Protein AF-A0A817RVZ1-F1 (afdb_monomer_lite)

Secondary structure (DSSP, 8-state):
---S--SHHHHHHHHHHHHHHHHSS-TT---S---TT---S--------GGGS----HHHHHHHHHHHHHHHHHHHHHTT------TTS-HHHHHHHHHHT-SSGGGSTTSSTTTTHHHHTSTTSTT--HHHHHTT-SPPS------SS-------PPP----SS-S-TTTTTT-

Structure (mmCIF, N/CA/C/O backbone):
data_AF-A0A817RVZ1-F1
#
_entry.id   AF-A0A817RVZ1-F1
#
loop_
_atom_site.group_PDB
_atom_site.id
_atom_site.type_symbol
_atom_site.label_atom_id
_atom_site.label_alt_id
_atom_site.label_comp_id
_atom_site.label_asym_id
_atom_site.label_entity_id
_atom_site.label_seq_id
_atom_site.pdbx_PDB_ins_code
_atom_site.Cartn_x
_atom_site.Cartn_y
_atom_site.Cartn_z
_atom_site.occupancy
_atom_site.B_iso_or_equiv
_atom_site.auth_seq_id
_atom_site.auth_comp_id
_atom_site.auth_asym_id
_atom_site.auth_atom_id
_atom_site.pdbx_PDB_model_num
ATOM 1 N N . MET A 1 1 ? 17.101 19.620 8.545 1.00 34.75 1 MET A N 1
ATOM 2 C CA . MET A 1 1 ? 15.849 19.258 9.242 1.00 34.75 1 MET A CA 1
ATOM 3 C C . MET A 1 1 ? 15.532 17.811 8.897 1.00 34.75 1 MET A C 1
ATOM 5 O O . MET A 1 1 ? 15.170 17.547 7.761 1.00 34.75 1 MET A O 1
ATOM 9 N N . HIS A 1 2 ? 15.752 16.872 9.819 1.00 40.59 2 HIS A N 1
ATOM 10 C CA . HIS A 1 2 ? 15.277 15.496 9.664 1.00 40.59 2 HIS A CA 1
ATOM 11 C C . HIS A 1 2 ? 13.806 15.470 10.078 1.00 40.59 2 HIS A C 1
ATOM 13 O O . HIS A 1 2 ? 13.508 15.606 11.262 1.00 40.59 2 HIS A O 1
ATOM 19 N N . HIS A 1 3 ? 12.890 15.340 9.121 1.00 46.84 3 HIS A N 1
ATOM 20 C CA . HIS A 1 3 ? 11.532 14.924 9.452 1.00 46.84 3 HIS A CA 1
ATOM 21 C C . HIS A 1 3 ? 11.582 13.431 9.805 1.00 46.84 3 HIS A C 1
ATOM 23 O O . HIS A 1 3 ? 12.034 12.647 8.970 1.00 46.84 3 HIS A O 1
ATOM 29 N N . PRO A 1 4 ? 11.174 13.026 11.021 1.00 55.75 4 PRO A N 1
ATOM 30 C CA . PRO A 1 4 ? 11.269 11.632 11.453 1.00 55.75 4 PRO A CA 1
ATOM 31 C C . PRO A 1 4 ? 10.361 10.697 10.639 1.00 55.75 4 PRO A C 1
ATOM 33 O O . PRO A 1 4 ? 10.635 9.504 10.578 1.00 55.75 4 PRO A O 1
ATOM 36 N N . TYR A 1 5 ? 9.343 11.241 9.957 1.00 57.38 5 TYR A N 1
ATOM 37 C CA . TYR A 1 5 ? 8.471 10.515 9.036 1.00 57.38 5 TYR A CA 1
ATOM 38 C C . TYR A 1 5 ? 8.153 11.377 7.809 1.00 57.38 5 TYR A C 1
ATOM 40 O O . TYR A 1 5 ? 7.847 12.563 7.931 1.00 57.38 5 TYR A O 1
ATOM 48 N N . THR A 1 6 ? 8.269 10.781 6.624 1.00 83.12 6 THR A N 1
ATOM 49 C CA . THR A 1 6 ? 7.911 11.374 5.324 1.00 83.12 6 THR A CA 1
ATOM 50 C C . THR A 1 6 ? 6.723 10.609 4.731 1.00 83.12 6 THR A C 1
ATOM 52 O O . THR A 1 6 ? 6.185 9.727 5.385 1.00 83.12 6 THR A O 1
ATOM 55 N N . VAL A 1 7 ? 6.337 10.879 3.482 1.00 86.56 7 VAL A N 1
ATOM 56 C CA . VAL A 1 7 ? 5.306 10.117 2.737 1.00 86.56 7 VAL A CA 1
ATOM 57 C C . VAL A 1 7 ? 5.711 8.668 2.397 1.00 86.56 7 VAL A C 1
ATOM 59 O O . VAL A 1 7 ? 4.919 7.883 1.886 1.00 86.56 7 VAL A O 1
ATOM 62 N N . SER A 1 8 ? 6.964 8.288 2.661 1.00 92.25 8 SER A N 1
ATOM 63 C CA . SER A 1 8 ? 7.534 6.983 2.300 1.00 92.25 8 SER A CA 1
ATOM 64 C C . SER A 1 8 ? 6.821 5.753 2.898 1.00 92.25 8 SER A C 1
ATOM 66 O O . SER A 1 8 ? 6.692 4.748 2.187 1.00 92.25 8 SER A O 1
ATOM 68 N N . PRO A 1 9 ? 6.355 5.765 4.166 1.00 93.00 9 PRO A N 1
ATOM 69 C CA . PRO A 1 9 ? 5.585 4.657 4.734 1.00 93.00 9 PRO A CA 1
ATOM 70 C C . PRO A 1 9 ? 4.238 4.433 4.032 1.00 93.00 9 PRO A C 1
ATOM 72 O O . PRO A 1 9 ? 3.809 3.285 3.915 1.00 93.00 9 PRO A O 1
ATOM 75 N N . ASP A 1 10 ? 3.605 5.484 3.501 1.00 94.12 10 ASP A N 1
ATOM 76 C CA . ASP A 1 10 ? 2.326 5.364 2.788 1.00 94.12 10 ASP A CA 1
ATOM 77 C C . ASP A 1 10 ? 2.509 4.618 1.462 1.00 94.12 10 ASP A C 1
ATOM 79 O O . ASP A 1 10 ? 1.748 3.704 1.143 1.00 94.12 10 ASP A O 1
ATOM 83 N N . TYR A 1 11 ? 3.579 4.922 0.719 1.00 95.62 11 TYR A N 1
ATOM 84 C CA . TYR A 1 11 ? 3.907 4.199 -0.514 1.00 95.62 11 TYR A CA 1
ATOM 85 C C . TYR A 1 11 ? 4.314 2.746 -0.264 1.00 95.62 11 TYR A C 1
ATOM 87 O O . TYR A 1 11 ? 3.954 1.863 -1.042 1.00 95.62 11 TYR A O 1
ATOM 95 N N . TRP A 1 12 ? 5.009 2.467 0.841 1.00 94.25 12 TRP A N 1
ATOM 96 C CA . TRP A 1 12 ? 5.260 1.084 1.248 1.00 94.25 12 TRP A CA 1
ATOM 97 C C . TRP A 1 12 ? 3.950 0.349 1.526 1.00 94.25 12 TRP A C 1
ATOM 99 O O . TRP A 1 12 ? 3.742 -0.751 1.019 1.00 94.25 12 TRP A O 1
ATOM 109 N N . THR A 1 13 ? 3.040 0.980 2.270 1.00 95.06 13 THR A N 1
ATOM 110 C CA . THR A 1 13 ? 1.722 0.421 2.595 1.00 95.06 13 THR A CA 1
ATOM 111 C C . THR A 1 13 ? 0.897 0.163 1.335 1.00 95.06 13 THR A C 1
ATOM 113 O O . THR A 1 13 ? 0.280 -0.893 1.217 1.00 95.06 13 THR A O 1
ATOM 116 N N . LEU A 1 14 ? 0.959 1.048 0.336 1.00 96.69 14 LEU A N 1
ATOM 117 C CA . LEU A 1 14 ? 0.361 0.805 -0.978 1.00 96.69 14 LEU A CA 1
ATOM 118 C C . LEU A 1 14 ? 0.909 -0.477 -1.627 1.00 96.69 14 LEU A C 1
ATOM 120 O O . LEU A 1 14 ? 0.139 -1.264 -2.174 1.00 96.69 14 LEU A O 1
ATOM 124 N N . GLY A 1 15 ? 2.219 -0.721 -1.533 1.00 95.31 15 GLY A N 1
ATOM 125 C CA . GLY A 1 15 ? 2.842 -1.959 -2.006 1.00 95.31 15 GLY A CA 1
ATOM 126 C C . GLY A 1 15 ? 2.326 -3.209 -1.285 1.00 95.31 15 GLY A C 1
ATOM 127 O O . GLY A 1 15 ? 2.081 -4.224 -1.937 1.00 95.31 15 GLY A O 1
ATOM 128 N N . ILE A 1 16 ? 2.110 -3.125 0.035 1.00 94.31 16 ILE A N 1
ATOM 129 C CA . ILE A 1 16 ? 1.514 -4.206 0.839 1.00 94.31 16 ILE A CA 1
ATOM 130 C C . ILE A 1 16 ? 0.103 -4.518 0.346 1.00 94.31 16 ILE A C 1
ATOM 132 O O . ILE A 1 16 ? -0.195 -5.673 0.056 1.00 94.31 16 ILE A O 1
ATOM 136 N N . ILE A 1 17 ? -0.734 -3.488 0.204 1.00 95.56 17 ILE A N 1
ATOM 137 C CA . ILE A 1 17 ? -2.138 -3.636 -0.193 1.00 95.56 17 ILE A CA 1
ATOM 138 C C . ILE A 1 17 ? -2.235 -4.188 -1.616 1.00 95.56 17 ILE A C 1
ATOM 140 O O . ILE A 1 17 ? -3.010 -5.104 -1.866 1.00 95.56 17 ILE A O 1
ATOM 144 N N . ILE A 1 18 ? -1.433 -3.676 -2.559 1.00 95.31 18 ILE A N 1
ATOM 145 C CA . ILE A 1 18 ? -1.413 -4.206 -3.929 1.00 95.31 18 ILE A CA 1
ATOM 146 C C . ILE A 1 18 ? -1.007 -5.677 -3.922 1.00 95.31 18 ILE A C 1
ATOM 148 O O . ILE A 1 18 ? -1.681 -6.468 -4.573 1.00 95.31 18 ILE A O 1
ATOM 152 N N . HIS A 1 19 ? 0.049 -6.048 -3.189 1.00 93.06 19 HIS A N 1
ATOM 153 C CA . HIS A 1 19 ? 0.459 -7.445 -3.059 1.00 93.06 19 HIS A CA 1
ATOM 154 C C . HIS A 1 19 ? -0.687 -8.310 -2.529 1.00 93.06 19 HIS A C 1
ATOM 156 O O . HIS A 1 19 ? -1.073 -9.271 -3.184 1.00 93.06 19 HIS A O 1
ATOM 162 N N . GLU A 1 20 ? -1.259 -7.944 -1.386 1.00 92.81 20 GLU A N 1
ATOM 163 C CA . GLU A 1 20 ? -2.339 -8.692 -0.744 1.00 92.81 20 GLU A CA 1
ATOM 164 C C . GLU A 1 20 ? -3.569 -8.833 -1.647 1.00 92.81 20 GLU A C 1
ATOM 166 O O . GLU A 1 20 ? -4.113 -9.923 -1.777 1.00 92.81 20 GLU A O 1
ATOM 171 N N . MET A 1 21 ? -3.972 -7.778 -2.360 1.00 93.44 21 MET A N 1
ATOM 172 C CA . MET A 1 21 ? -5.105 -7.849 -3.288 1.00 93.44 21 MET A CA 1
ATOM 173 C C . MET A 1 21 ? -4.868 -8.806 -4.464 1.00 93.44 21 MET A C 1
ATOM 175 O O . MET A 1 21 ? -5.831 -9.379 -4.973 1.00 93.44 21 MET A O 1
ATOM 179 N N . VAL A 1 22 ? -3.621 -8.965 -4.930 1.00 92.25 22 VAL A N 1
ATOM 180 C CA . VAL A 1 22 ? -3.314 -9.817 -6.096 1.00 92.25 22 VAL A CA 1
ATOM 181 C C . VAL A 1 22 ? -2.920 -11.245 -5.727 1.00 92.25 22 VAL A C 1
ATOM 183 O O . VAL A 1 22 ? -3.054 -12.132 -6.568 1.00 92.25 22 VAL A O 1
ATOM 186 N N . THR A 1 23 ? -2.429 -11.481 -4.509 1.00 88.38 23 THR A N 1
ATOM 187 C CA . THR A 1 23 ? -2.033 -12.818 -4.031 1.00 88.38 23 THR A CA 1
ATOM 188 C C . THR A 1 23 ? -3.052 -13.440 -3.077 1.00 88.38 23 THR A C 1
ATOM 190 O O . THR A 1 23 ? -3.100 -14.661 -2.977 1.00 88.38 23 THR A O 1
ATOM 193 N N . GLY A 1 24 ? -3.871 -12.619 -2.414 1.00 88.00 24 GLY A N 1
ATOM 194 C CA . GLY A 1 24 ? -4.727 -12.993 -1.286 1.00 88.00 24 GLY A CA 1
ATOM 195 C C . GLY A 1 24 ? -4.052 -12.828 0.080 1.00 88.00 24 GLY A C 1
ATOM 196 O O . GLY A 1 24 ? -4.737 -12.925 1.098 1.00 88.00 24 GLY A O 1
ATOM 197 N N . ASP A 1 25 ? -2.734 -12.572 0.105 1.00 84.00 25 ASP A N 1
ATOM 198 C CA . ASP A 1 25 ? -1.889 -12.795 1.283 1.00 84.00 25 ASP A CA 1
ATOM 199 C C . ASP A 1 25 ? -0.964 -11.614 1.548 1.00 84.00 25 ASP A C 1
ATOM 201 O O . ASP A 1 25 ? -0.333 -11.073 0.634 1.00 84.00 25 ASP A O 1
ATOM 205 N N . ALA A 1 26 ? -0.787 -11.255 2.819 1.00 86.12 26 ALA A N 1
ATOM 206 C CA . ALA A 1 26 ? 0.176 -10.229 3.187 1.00 86.12 26 ALA A CA 1
ATOM 207 C C . ALA A 1 26 ? 1.626 -10.713 2.928 1.00 86.12 26 ALA A C 1
ATOM 209 O O . ALA A 1 26 ? 2.004 -11.812 3.341 1.00 86.12 26 ALA A O 1
ATOM 210 N N . PRO A 1 27 ? 2.500 -9.884 2.323 1.00 85.44 27 PRO A N 1
ATOM 211 C CA . PRO A 1 27 ? 3.852 -10.289 1.912 1.00 85.44 27 PRO A CA 1
ATOM 212 C C . PRO A 1 27 ? 4.774 -10.668 3.082 1.00 85.44 27 PRO A C 1
ATOM 214 O O . PRO A 1 27 ? 5.733 -11.432 2.907 1.00 85.44 27 PRO A O 1
ATOM 217 N N . TYR A 1 28 ? 4.495 -10.142 4.277 1.00 84.56 28 TYR A N 1
ATOM 218 C CA . TYR A 1 28 ? 5.276 -10.367 5.497 1.00 84.56 28 TYR A CA 1
ATOM 219 C C . TYR A 1 28 ? 4.560 -11.244 6.533 1.00 84.56 28 TYR A C 1
ATOM 221 O O . TYR A 1 28 ? 5.132 -11.505 7.594 1.00 84.56 28 TYR A O 1
ATOM 229 N N . ASP A 1 29 ? 3.382 -11.785 6.205 1.00 72.69 29 ASP A N 1
ATOM 230 C CA . ASP A 1 29 ? 2.752 -12.823 7.019 1.00 72.69 29 ASP A CA 1
ATOM 231 C C . ASP A 1 29 ? 3.340 -14.202 6.665 1.00 72.69 29 ASP A C 1
ATOM 233 O O . ASP A 1 29 ? 3.780 -14.452 5.541 1.00 72.69 29 ASP A O 1
ATOM 237 N N . ARG A 1 30 ? 3.450 -15.077 7.664 1.00 61.97 30 ARG A N 1
ATOM 238 C CA . ARG A 1 30 ? 4.007 -16.436 7.558 1.00 61.97 30 ARG A CA 1
ATOM 239 C C . ARG A 1 30 ? 2.931 -17.504 7.778 1.00 61.97 30 ARG A C 1
ATOM 241 O O . ARG A 1 30 ? 3.261 -18.652 8.051 1.00 61.97 30 ARG A O 1
ATOM 248 N N . SER A 1 31 ? 1.648 -17.145 7.710 1.00 52.69 31 SER A N 1
ATOM 249 C CA . SER A 1 31 ? 0.555 -18.101 7.909 1.00 52.69 31 SER A CA 1
ATOM 250 C C . SER A 1 31 ? 0.317 -19.040 6.712 1.00 52.69 31 SER A C 1
ATOM 252 O O . SER A 1 31 ? -0.418 -20.020 6.853 1.00 52.69 31 SER A O 1
ATOM 254 N N . TYR A 1 32 ? 0.982 -18.831 5.568 1.00 41.78 32 TYR A N 1
ATOM 255 C CA . TYR A 1 32 ? 0.803 -19.699 4.406 1.00 41.78 32 TYR A CA 1
ATOM 256 C C . TYR A 1 32 ? 1.522 -21.039 4.526 1.00 41.78 32 TYR A C 1
ATOM 258 O O . TYR A 1 32 ? 2.741 -21.136 4.428 1.00 41.78 32 TYR A O 1
ATOM 266 N N . ARG A 1 33 ? 0.670 -22.048 4.763 1.00 41.41 33 ARG A N 1
ATOM 267 C CA . ARG A 1 33 ? 0.684 -23.426 4.255 1.00 41.41 33 ARG A CA 1
ATOM 268 C C . ARG A 1 33 ? 2.083 -23.961 3.959 1.00 41.41 33 ARG A C 1
ATOM 270 O O . ARG A 1 33 ? 2.692 -23.641 2.946 1.00 41.41 33 ARG A O 1
ATOM 277 N N . LEU A 1 34 ? 2.520 -24.865 4.830 1.00 38.19 34 LEU A N 1
ATOM 278 C CA . LEU A 1 34 ? 3.541 -25.857 4.522 1.00 38.19 34 LEU A CA 1
ATOM 279 C C . LEU A 1 34 ? 3.104 -26.636 3.270 1.00 38.19 34 LEU A C 1
ATOM 281 O O . LEU A 1 34 ? 2.441 -27.666 3.377 1.00 38.19 34 LEU A O 1
ATOM 285 N N . ASP A 1 35 ? 3.458 -26.153 2.085 1.00 37.03 35 ASP A N 1
ATOM 286 C CA . ASP A 1 35 ? 3.520 -27.002 0.907 1.00 37.03 35 ASP A CA 1
ATOM 287 C C . ASP A 1 35 ? 4.759 -27.877 1.103 1.00 37.03 35 ASP A C 1
ATOM 289 O O . ASP A 1 35 ? 5.892 -27.485 0.835 1.00 37.03 35 ASP A O 1
ATOM 293 N N . THR A 1 36 ? 4.547 -29.069 1.657 1.00 39.47 36 THR A N 1
ATOM 294 C CA . THR A 1 36 ? 5.587 -30.030 2.048 1.00 39.47 36 THR A CA 1
ATOM 295 C C . THR A 1 36 ? 6.366 -30.641 0.876 1.00 39.47 36 THR A C 1
ATOM 297 O O . THR A 1 36 ? 6.984 -31.682 1.053 1.00 39.47 36 THR A O 1
ATOM 300 N N . ASN A 1 37 ? 6.371 -30.038 -0.318 1.00 38.78 37 ASN A N 1
ATOM 301 C CA . ASN A 1 37 ? 6.877 -30.688 -1.532 1.00 38.78 37 ASN A CA 1
ATOM 302 C C . ASN A 1 37 ? 7.736 -29.810 -2.455 1.00 38.78 37 ASN A C 1
ATOM 304 O O . ASN A 1 37 ? 7.779 -30.046 -3.660 1.00 38.78 37 ASN A O 1
ATOM 308 N N . THR A 1 38 ? 8.496 -28.859 -1.917 1.00 39.94 38 THR A N 1
ATOM 309 C CA . THR A 1 38 ? 9.629 -28.282 -2.660 1.00 39.94 38 THR A CA 1
ATOM 310 C C . THR A 1 38 ? 10.866 -28.217 -1.778 1.00 39.94 38 THR A C 1
ATOM 312 O O . THR A 1 38 ? 11.066 -27.277 -1.014 1.00 39.94 38 THR A O 1
ATOM 315 N N . ASN A 1 39 ? 11.703 -29.247 -1.910 1.00 41.84 39 ASN A N 1
ATOM 316 C CA . ASN A 1 39 ? 13.104 -29.223 -1.511 1.00 41.84 39 ASN A CA 1
ATOM 317 C C . ASN A 1 39 ? 13.831 -28.221 -2.409 1.00 41.84 39 ASN A C 1
ATOM 319 O O . ASN A 1 39 ? 14.314 -28.636 -3.449 1.00 41.84 39 ASN A O 1
ATOM 323 N N . GLU A 1 40 ? 13.812 -26.934 -2.064 1.00 43.81 40 GLU A N 1
ATOM 324 C CA . GLU A 1 40 ? 14.749 -25.889 -2.516 1.00 43.81 40 GLU A CA 1
ATOM 325 C C . GLU A 1 40 ? 14.152 -24.516 -2.180 1.00 43.81 40 GLU A C 1
ATOM 327 O O . GLU A 1 40 ? 13.317 -24.006 -2.921 1.00 43.81 40 GLU A O 1
ATOM 332 N N . THR A 1 41 ? 14.532 -23.928 -1.040 1.00 37.19 41 THR A N 1
ATOM 333 C CA . THR A 1 41 ? 15.184 -22.600 -0.939 1.00 37.19 41 THR A CA 1
ATOM 334 C C . THR A 1 41 ? 15.254 -22.133 0.521 1.00 37.19 41 THR A C 1
ATOM 336 O O . THR A 1 41 ? 14.288 -21.657 1.102 1.00 37.19 41 THR A O 1
ATOM 339 N N . GLU A 1 42 ? 16.446 -22.335 1.089 1.00 36.88 42 GLU A N 1
ATOM 340 C CA . GLU A 1 42 ? 17.122 -21.536 2.121 1.00 36.88 42 GLU A CA 1
ATOM 341 C C . GLU A 1 42 ? 16.266 -20.925 3.245 1.00 36.88 42 GLU A C 1
ATOM 343 O O . GLU A 1 42 ? 15.852 -19.766 3.225 1.00 36.88 42 GLU A O 1
ATOM 348 N N . SER A 1 43 ? 16.124 -21.729 4.300 1.00 37.09 43 SER A N 1
ATOM 349 C CA . SER A 1 43 ? 15.815 -21.333 5.671 1.00 37.09 43 SER A CA 1
ATOM 350 C C . SER A 1 43 ? 16.645 -20.133 6.142 1.00 37.09 43 SER A C 1
ATOM 352 O O . SER A 1 43 ? 17.740 -20.285 6.679 1.00 37.09 43 SER A O 1
ATOM 354 N N . PHE A 1 44 ? 16.073 -18.933 6.059 1.00 39.47 44 PHE A N 1
ATOM 355 C CA . PHE A 1 44 ? 16.395 -17.842 6.985 1.00 39.47 44 PHE A CA 1
ATOM 356 C C . PHE A 1 44 ? 15.551 -18.013 8.263 1.00 39.47 44 PHE A C 1
ATOM 358 O O . PHE A 1 44 ? 14.781 -17.142 8.668 1.00 39.47 44 PHE A O 1
ATOM 365 N N . ASP A 1 45 ? 15.633 -19.202 8.860 1.00 39.03 45 ASP A N 1
ATOM 366 C CA . ASP A 1 45 ? 14.917 -19.565 10.077 1.00 39.03 45 ASP A CA 1
ATOM 367 C C . ASP A 1 45 ? 15.723 -19.110 11.296 1.00 39.03 45 ASP A C 1
ATOM 369 O O . ASP A 1 45 ? 16.469 -19.878 11.895 1.00 39.03 45 ASP A O 1
ATOM 373 N N . TYR A 1 46 ? 15.536 -17.857 11.712 1.00 41.28 46 TYR A N 1
ATOM 374 C CA . TYR A 1 46 ? 15.648 -17.540 13.137 1.00 41.28 46 TYR A CA 1
ATOM 375 C C . TYR A 1 46 ? 14.349 -17.987 13.813 1.00 41.28 46 TYR A C 1
ATOM 377 O O . TYR A 1 46 ? 13.489 -17.184 14.171 1.00 41.28 46 TYR A O 1
ATOM 385 N N . GLU A 1 47 ? 14.177 -19.301 13.954 1.00 41.88 47 GLU A N 1
ATOM 386 C CA . GLU A 1 47 ? 13.214 -19.844 14.902 1.00 41.88 47 GLU A CA 1
ATOM 387 C C . GLU A 1 47 ? 13.753 -19.543 16.304 1.00 41.88 47 GLU A C 1
ATOM 389 O O . GLU A 1 47 ? 14.602 -20.253 16.840 1.00 41.88 47 GLU A O 1
ATOM 394 N N . TYR A 1 48 ? 13.332 -18.414 16.884 1.00 42.75 48 TYR A N 1
ATOM 395 C CA . TYR A 1 48 ? 13.584 -18.143 18.294 1.00 42.75 48 TYR A CA 1
ATOM 396 C C . TYR A 1 48 ? 12.759 -19.145 19.107 1.00 42.75 48 TYR A C 1
ATOM 398 O O . TYR A 1 48 ? 11.562 -18.952 19.333 1.00 42.75 48 TYR A O 1
ATOM 406 N N . ASP A 1 49 ? 13.403 -20.248 19.481 1.00 44.81 49 ASP A N 1
ATOM 407 C CA . ASP A 1 49 ? 12.812 -21.348 20.230 1.00 44.81 49 ASP A CA 1
ATOM 408 C C . ASP A 1 49 ? 12.431 -20.908 21.654 1.00 44.81 49 ASP A C 1
ATOM 410 O O . ASP A 1 49 ? 13.180 -21.059 22.622 1.00 44.81 49 ASP A O 1
ATOM 414 N N . TYR A 1 50 ? 11.223 -20.360 21.792 1.00 43.84 50 TYR A N 1
ATOM 415 C CA . TYR A 1 50 ? 10.608 -20.070 23.090 1.00 43.84 50 TYR A CA 1
ATOM 416 C C . TYR A 1 50 ? 10.097 -21.345 23.789 1.00 43.84 50 TYR A C 1
ATOM 418 O O . TYR A 1 50 ? 9.658 -21.309 24.942 1.00 43.84 50 TYR A O 1
ATOM 426 N N . ARG A 1 51 ? 10.144 -22.499 23.111 1.00 39.53 51 ARG A N 1
ATOM 427 C CA . ARG A 1 51 ? 9.613 -23.772 23.608 1.00 39.53 51 ARG A CA 1
ATOM 428 C C . ARG A 1 51 ? 10.480 -24.367 24.717 1.00 39.53 51 ARG A C 1
ATOM 430 O O . ARG A 1 51 ? 9.994 -25.182 25.493 1.00 39.53 51 ARG A O 1
ATOM 437 N N . SER A 1 52 ? 11.722 -23.908 24.860 1.00 46.00 52 SER A N 1
ATOM 438 C CA . SER A 1 52 ? 12.654 -24.388 25.882 1.00 46.00 52 SER A CA 1
ATOM 439 C C . SER A 1 52 ? 12.409 -23.843 27.304 1.00 46.00 52 SER A C 1
ATOM 441 O O . SER A 1 52 ? 13.147 -24.226 28.214 1.00 46.00 52 SER A O 1
ATOM 443 N N . LYS A 1 53 ? 11.392 -22.986 27.554 1.00 45.31 53 LYS A N 1
ATOM 444 C CA . LYS A 1 53 ? 11.240 -22.336 28.879 1.00 45.31 53 LYS A CA 1
ATOM 445 C C . LYS A 1 53 ? 9.848 -22.108 29.493 1.00 45.31 53 LYS A C 1
ATOM 447 O O . LYS A 1 53 ? 9.781 -21.350 30.458 1.00 45.31 53 LYS A O 1
ATOM 452 N N . SER A 1 54 ? 8.751 -22.750 29.073 1.00 41.91 54 SER A N 1
ATOM 453 C CA . SER A 1 54 ? 7.495 -22.595 29.846 1.00 41.91 54 SER A CA 1
ATOM 454 C C . SER A 1 54 ? 6.655 -23.863 30.007 1.00 41.91 54 SER A C 1
ATOM 456 O O . SER A 1 54 ? 6.084 -24.397 29.065 1.00 41.91 54 SER A O 1
ATOM 458 N N . THR A 1 55 ? 6.557 -24.294 31.265 1.00 47.41 55 THR A N 1
ATOM 459 C CA . THR A 1 55 ? 5.573 -25.240 31.807 1.00 47.41 55 THR A CA 1
ATOM 460 C C . THR A 1 55 ? 4.374 -24.458 32.369 1.00 47.41 55 THR A C 1
ATOM 462 O O . THR A 1 55 ? 4.005 -24.647 33.524 1.00 47.41 55 THR A O 1
ATOM 465 N N . ILE A 1 56 ? 3.826 -23.490 31.621 1.00 54.69 56 ILE A N 1
ATOM 466 C CA . ILE A 1 56 ? 2.811 -22.552 32.144 1.00 54.69 56 ILE A CA 1
ATOM 467 C C . ILE A 1 56 ? 1.566 -22.532 31.248 1.00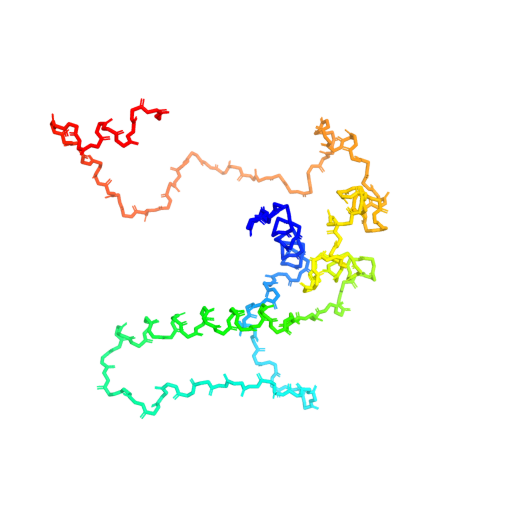 54.69 56 ILE A C 1
ATOM 469 O O . ILE A 1 56 ? 1.665 -22.605 30.026 1.00 54.69 56 ILE A O 1
ATOM 473 N N . GLU A 1 57 ? 0.414 -22.463 31.918 1.00 57.59 57 GLU A N 1
ATOM 474 C CA . GLU A 1 57 ? -0.974 -22.580 31.456 1.00 57.59 57 GLU A CA 1
ATOM 475 C C . GLU A 1 57 ? -1.330 -21.861 30.139 1.00 57.59 57 GLU A C 1
ATOM 477 O O . GLU A 1 57 ? -0.799 -20.801 29.790 1.00 57.59 57 GLU A O 1
ATOM 482 N N . ASN A 1 58 ? -2.298 -22.472 29.444 1.00 57.53 58 ASN A N 1
ATOM 483 C CA . ASN A 1 58 ? -2.675 -22.282 28.039 1.00 57.53 58 ASN A CA 1
ATOM 484 C C . ASN A 1 58 ? -2.887 -20.821 27.588 1.00 57.53 58 ASN A C 1
ATOM 486 O O . ASN A 1 58 ? -2.527 -20.501 26.454 1.00 57.53 58 ASN A O 1
ATOM 490 N N . ASP A 1 59 ? -3.370 -19.928 28.457 1.00 54.41 59 ASP A N 1
ATOM 491 C CA . ASP A 1 59 ? -3.681 -18.532 28.098 1.00 54.41 59 ASP A CA 1
ATOM 492 C C . ASP A 1 59 ? -2.426 -17.670 27.888 1.00 54.41 59 ASP A C 1
ATOM 494 O O . ASP A 1 59 ? -2.370 -16.817 26.998 1.00 54.41 59 ASP A O 1
ATOM 498 N N . THR A 1 60 ? -1.361 -17.931 28.650 1.00 58.41 60 THR A N 1
ATOM 499 C CA . THR A 1 60 ? -0.081 -17.217 28.487 1.00 58.41 60 THR A CA 1
ATOM 500 C C . THR A 1 60 ? 0.620 -17.633 27.193 1.00 58.41 60 THR A C 1
ATOM 502 O O . THR A 1 60 ? 1.342 -16.841 26.583 1.00 58.41 60 THR A O 1
ATOM 505 N N . SER A 1 61 ? 0.381 -18.871 26.745 1.00 58.66 61 SER A N 1
ATOM 506 C CA . SER A 1 61 ? 1.007 -19.428 25.545 1.00 58.66 61 SER A CA 1
ATOM 507 C C . SER A 1 61 ? 0.560 -18.706 24.270 1.00 58.66 61 SER A C 1
ATOM 509 O O . SER A 1 61 ? 1.379 -18.469 23.381 1.00 58.66 61 SER A O 1
ATOM 511 N N . ASP A 1 62 ? -0.704 -18.275 24.202 1.00 61.47 62 ASP A N 1
ATOM 512 C CA . ASP A 1 62 ? -1.245 -17.572 23.039 1.00 61.47 62 ASP A CA 1
ATOM 513 C C . ASP A 1 62 ? -0.750 -16.128 22.948 1.00 61.47 62 ASP A C 1
ATOM 515 O O . ASP A 1 62 ? -0.406 -15.673 21.854 1.00 61.47 62 ASP A O 1
ATOM 519 N N . PHE A 1 63 ? -0.617 -15.431 24.081 1.00 60.53 63 PHE A N 1
ATOM 520 C CA . PHE A 1 63 ? -0.003 -14.103 24.120 1.00 60.53 63 PHE A CA 1
ATOM 521 C C . PHE A 1 63 ? 1.473 -14.149 23.706 1.00 60.53 63 PHE A C 1
ATOM 523 O O . PHE A 1 63 ? 1.909 -13.362 22.863 1.00 60.53 63 PHE A O 1
ATOM 530 N N . ILE A 1 64 ? 2.236 -15.111 24.235 1.00 64.00 64 ILE A N 1
ATOM 531 C CA . ILE A 1 64 ? 3.640 -15.326 23.860 1.00 64.00 64 ILE A CA 1
ATOM 532 C C . ILE A 1 64 ? 3.740 -15.641 22.363 1.00 64.00 64 ILE A C 1
ATOM 534 O O . ILE A 1 64 ? 4.523 -15.014 21.652 1.00 64.00 64 ILE A O 1
ATOM 538 N N . ARG A 1 65 ? 2.887 -16.534 21.849 1.00 63.53 65 ARG A N 1
ATOM 539 C CA . ARG A 1 65 ? 2.832 -16.891 20.425 1.00 63.53 65 ARG A CA 1
ATOM 540 C C . ARG A 1 65 ? 2.489 -15.695 19.538 1.00 63.53 65 ARG A C 1
ATOM 542 O O . ARG A 1 65 ? 3.094 -15.529 18.480 1.00 63.53 65 ARG A O 1
ATOM 549 N N . LEU A 1 66 ? 1.542 -14.853 19.949 1.00 64.94 66 LEU A N 1
ATOM 550 C CA . LEU A 1 66 ? 1.158 -13.642 19.226 1.00 64.94 66 LEU A CA 1
ATOM 551 C C . LEU A 1 66 ? 2.283 -12.597 19.238 1.00 64.94 66 LEU A C 1
ATOM 553 O O . LEU A 1 66 ? 2.588 -12.012 18.200 1.00 64.94 66 LEU A O 1
ATOM 557 N N . SER A 1 67 ? 2.950 -12.409 20.378 1.00 70.94 67 SER A N 1
ATOM 558 C CA . SER A 1 67 ? 4.128 -11.543 20.502 1.00 70.94 67 SER A CA 1
ATOM 559 C C . SER A 1 67 ? 5.268 -12.017 19.592 1.00 70.94 67 SER A C 1
ATOM 561 O O . SER A 1 67 ? 5.871 -11.215 18.878 1.00 70.94 67 SER A O 1
ATOM 563 N N . SER A 1 68 ? 5.522 -13.328 19.539 1.00 69.81 68 SER A N 1
ATOM 564 C CA . SER A 1 68 ? 6.517 -13.922 18.640 1.00 69.81 68 SER A CA 1
ATOM 565 C C . SER A 1 68 ? 6.151 -13.757 17.160 1.00 69.81 68 SER A C 1
ATOM 567 O O . SER A 1 68 ? 7.031 -13.502 16.341 1.00 69.81 68 SER A O 1
ATOM 569 N N . LYS A 1 69 ? 4.867 -13.855 16.786 1.00 73.06 69 LYS A N 1
ATOM 570 C CA . LYS A 1 69 ? 4.412 -13.631 15.399 1.00 73.06 69 LYS A CA 1
ATOM 571 C C . LYS A 1 69 ? 4.665 -12.199 14.930 1.00 73.06 69 LYS A C 1
ATOM 573 O O . LYS A 1 69 ? 5.268 -12.008 13.875 1.00 73.06 69 LYS A O 1
ATOM 578 N N . HIS A 1 70 ? 4.255 -11.207 15.719 1.00 77.31 70 HIS A N 1
ATOM 579 C CA . HIS A 1 70 ? 4.470 -9.798 15.381 1.00 77.31 70 HIS A CA 1
ATOM 580 C C . HIS A 1 70 ? 5.960 -9.450 15.295 1.00 77.31 70 HIS A C 1
ATOM 582 O O . HIS A 1 70 ? 6.376 -8.735 14.385 1.00 77.31 70 HIS A O 1
ATOM 588 N N . TYR A 1 71 ? 6.777 -10.004 16.195 1.00 81.00 71 TYR A N 1
ATOM 589 C CA . TYR A 1 71 ? 8.225 -9.817 16.162 1.00 81.00 71 TYR A CA 1
ATOM 590 C C . TYR A 1 71 ? 8.859 -10.392 14.887 1.00 81.00 71 TYR A C 1
ATOM 592 O O . TYR A 1 71 ? 9.645 -9.719 14.223 1.00 81.00 71 TYR A O 1
ATOM 600 N N . ASN A 1 72 ? 8.469 -11.605 14.489 1.00 74.44 72 ASN A N 1
ATOM 601 C CA . ASN A 1 72 ? 8.962 -12.219 13.257 1.00 74.44 72 ASN A CA 1
ATOM 602 C C . ASN A 1 72 ? 8.529 -11.445 12.005 1.00 74.44 72 ASN A C 1
ATOM 604 O O . ASN A 1 72 ? 9.333 -11.259 11.093 1.00 74.44 72 ASN A O 1
ATOM 608 N N . MET A 1 73 ? 7.291 -10.943 11.966 1.00 81.56 73 MET A N 1
ATOM 609 C CA . MET A 1 73 ? 6.829 -10.054 10.895 1.00 81.56 73 MET A CA 1
ATOM 610 C C . MET A 1 73 ? 7.724 -8.811 10.787 1.00 81.56 73 MET A C 1
ATOM 612 O O . MET A 1 73 ? 8.201 -8.483 9.702 1.00 81.56 73 MET A O 1
ATOM 616 N N . TYR A 1 74 ? 8.011 -8.161 11.916 1.00 82.94 74 TYR A N 1
ATOM 617 C CA . TYR A 1 74 ? 8.901 -7.002 11.974 1.00 82.94 74 TYR A CA 1
ATOM 618 C C . TYR A 1 74 ? 10.317 -7.315 11.467 1.00 82.94 74 TYR A C 1
ATOM 620 O O . TYR A 1 74 ? 10.844 -6.577 10.633 1.00 82.94 74 TYR A O 1
ATOM 628 N N . LEU A 1 75 ? 10.915 -8.434 11.893 1.00 80.88 75 LEU A N 1
ATOM 629 C CA . LEU A 1 75 ? 12.229 -8.855 11.397 1.00 80.88 75 LEU A CA 1
ATOM 630 C C . LEU A 1 75 ? 12.235 -9.047 9.877 1.00 80.88 75 LEU A C 1
ATOM 632 O O . LEU A 1 75 ? 13.186 -8.651 9.207 1.00 80.88 75 LEU A O 1
ATOM 636 N N . ARG A 1 76 ? 11.168 -9.614 9.307 1.00 80.69 76 ARG A N 1
ATOM 637 C CA . ARG A 1 76 ? 11.058 -9.788 7.853 1.00 80.69 76 ARG A CA 1
ATOM 638 C C . ARG A 1 76 ? 10.938 -8.461 7.111 1.00 80.69 76 ARG A C 1
ATOM 640 O O . ARG A 1 76 ? 11.533 -8.331 6.043 1.00 80.69 76 ARG A O 1
ATOM 647 N N . ILE A 1 77 ? 10.214 -7.491 7.674 1.00 84.25 77 ILE A N 1
ATOM 648 C CA . ILE A 1 77 ? 10.116 -6.131 7.126 1.00 84.25 77 ILE A CA 1
ATOM 649 C C . ILE A 1 77 ? 11.503 -5.481 7.088 1.00 84.25 77 ILE A C 1
ATOM 651 O O . ILE A 1 77 ? 11.908 -4.980 6.041 1.00 84.25 77 ILE A O 1
ATOM 655 N N . ILE A 1 78 ? 12.258 -5.550 8.190 1.00 81.25 78 ILE A N 1
ATOM 656 C CA . ILE A 1 78 ? 13.617 -4.989 8.261 1.00 81.25 78 ILE A CA 1
ATOM 657 C C . ILE A 1 78 ? 14.557 -5.668 7.276 1.00 81.25 78 ILE A C 1
ATOM 659 O O . ILE A 1 78 ? 15.316 -5.001 6.583 1.00 81.25 78 ILE A O 1
ATOM 663 N N . ASN A 1 79 ? 14.500 -6.992 7.193 1.00 76.12 79 ASN A N 1
ATOM 664 C CA . ASN A 1 79 ? 15.391 -7.751 6.325 1.00 76.12 79 ASN A CA 1
ATOM 665 C C . ASN A 1 79 ? 14.969 -7.702 4.846 1.00 76.12 79 ASN A C 1
ATOM 667 O O . ASN A 1 79 ? 15.590 -8.362 4.018 1.00 76.12 79 ASN A O 1
ATOM 671 N N . GLY A 1 80 ? 13.892 -6.982 4.496 1.00 68.19 80 GLY A N 1
ATOM 672 C CA . GLY A 1 80 ? 13.356 -6.948 3.132 1.00 68.19 80 GLY A CA 1
ATOM 673 C C . GLY A 1 80 ? 12.865 -8.313 2.632 1.00 68.19 80 GLY A C 1
ATOM 674 O O . GLY A 1 80 ? 12.676 -8.503 1.432 1.00 68.19 80 GLY A O 1
ATOM 675 N N . CYS A 1 81 ? 12.639 -9.270 3.537 1.00 63.09 81 CYS A N 1
ATOM 676 C CA . CYS A 1 81 ? 12.281 -10.653 3.231 1.00 63.09 81 CYS A CA 1
ATOM 677 C C . CYS A 1 81 ? 10.768 -10.774 2.982 1.00 63.09 81 CYS A C 1
ATOM 679 O O . CYS A 1 81 ? 10.031 -11.424 3.733 1.00 63.09 81 CYS A O 1
ATOM 681 N N . ALA A 1 82 ? 10.282 -10.097 1.941 1.00 65.38 82 ALA A N 1
ATOM 682 C CA . ALA A 1 82 ? 8.925 -10.286 1.444 1.00 65.38 82 ALA A CA 1
ATOM 683 C C . ALA A 1 82 ? 8.816 -11.675 0.803 1.00 65.38 82 ALA A C 1
ATOM 685 O O . ALA A 1 82 ? 9.674 -12.062 0.008 1.00 65.38 82 ALA A O 1
ATOM 686 N N . SER A 1 83 ? 7.753 -12.417 1.122 1.00 65.50 83 SER A N 1
ATOM 687 C CA . SER A 1 83 ? 7.426 -13.670 0.435 1.00 65.50 83 SER A CA 1
ATOM 688 C C . SER A 1 83 ? 6.889 -13.306 -0.944 1.00 65.50 83 SER A C 1
ATOM 690 O O . SER A 1 83 ? 5.687 -13.227 -1.166 1.00 65.50 83 SER A O 1
ATOM 692 N N . MET A 1 84 ? 7.787 -12.977 -1.871 1.00 63.09 84 MET A N 1
ATOM 693 C CA . MET A 1 84 ? 7.415 -12.576 -3.224 1.00 63.09 84 MET A CA 1
ATOM 694 C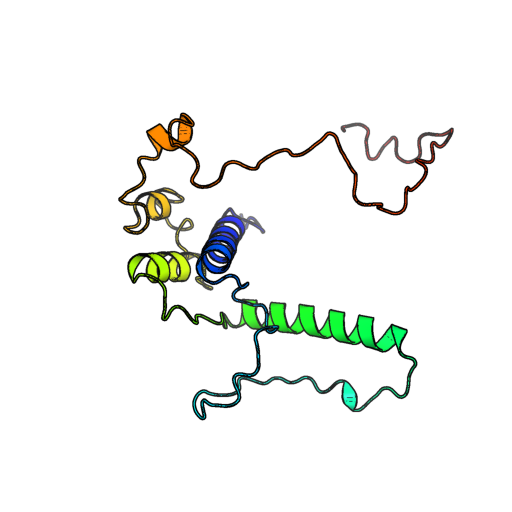 C . MET A 1 84 ? 7.117 -13.811 -4.079 1.00 63.09 84 MET A C 1
ATOM 696 O O . MET A 1 84 ? 7.788 -14.056 -5.085 1.00 63.09 84 MET A O 1
ATOM 700 N N . ASN A 1 85 ? 6.095 -14.595 -3.719 1.00 68.12 85 ASN A N 1
ATOM 701 C CA . ASN A 1 85 ? 5.561 -15.624 -4.612 1.00 68.12 85 ASN A CA 1
ATOM 702 C C . ASN A 1 85 ? 4.681 -14.979 -5.696 1.00 68.12 85 ASN A C 1
ATOM 704 O O . ASN A 1 85 ? 3.468 -15.142 -5.757 1.00 68.12 85 ASN A O 1
ATOM 708 N N . LEU A 1 86 ? 5.329 -14.214 -6.572 1.00 71.69 86 LEU A N 1
ATOM 709 C CA . LEU A 1 86 ? 4.704 -13.446 -7.647 1.00 71.69 86 LEU A CA 1
ATOM 710 C C . LEU A 1 86 ? 4.639 -14.239 -8.964 1.00 71.69 86 LEU A C 1
ATOM 712 O O . LEU A 1 86 ? 4.578 -13.654 -10.043 1.00 71.69 86 LEU A O 1
ATOM 716 N N . LYS A 1 87 ? 4.679 -15.576 -8.903 1.00 75.19 87 LYS A N 1
ATOM 717 C CA . LYS A 1 87 ? 4.732 -16.441 -10.096 1.00 75.19 87 LYS A CA 1
ATOM 718 C C . LYS A 1 87 ? 3.473 -16.341 -10.963 1.00 75.19 87 LYS A C 1
ATOM 720 O O . LYS A 1 87 ? 3.551 -16.552 -12.168 1.00 75.19 87 LYS A O 1
ATOM 725 N N . HIS A 1 88 ? 2.336 -16.001 -10.358 1.00 84.50 88 HIS A N 1
ATOM 726 C CA . HIS A 1 88 ? 1.039 -15.921 -11.035 1.00 84.50 88 HIS A CA 1
ATOM 727 C C . HIS A 1 88 ? 0.619 -14.496 -11.423 1.00 84.50 88 HIS A C 1
ATOM 729 O O . HIS A 1 88 ? -0.429 -14.328 -12.042 1.00 84.50 88 HIS A O 1
ATOM 735 N N . VAL A 1 89 ? 1.415 -13.471 -11.100 1.00 88.31 89 VAL A N 1
ATOM 736 C CA . VAL A 1 89 ? 1.090 -12.078 -11.444 1.00 88.31 89 VAL A CA 1
ATOM 737 C C . VAL A 1 89 ? 1.842 -11.612 -12.689 1.00 88.31 89 VAL A C 1
ATOM 739 O O . VAL A 1 89 ? 2.897 -12.135 -13.053 1.00 88.31 89 VAL A O 1
ATOM 742 N N . THR A 1 90 ? 1.309 -10.592 -13.360 1.00 94.31 90 THR A N 1
ATOM 743 C CA . THR A 1 90 ? 1.945 -10.023 -14.554 1.00 94.31 90 THR A CA 1
ATOM 744 C C . THR A 1 90 ? 3.289 -9.374 -14.216 1.00 94.31 90 THR A C 1
ATOM 746 O O . THR A 1 90 ? 3.508 -8.884 -13.105 1.00 94.31 90 THR A O 1
ATOM 749 N N . ARG A 1 91 ? 4.197 -9.302 -15.200 1.00 94.06 91 ARG A N 1
ATOM 750 C CA . ARG A 1 91 ? 5.510 -8.654 -15.024 1.00 94.06 91 ARG A CA 1
ATOM 751 C C . ARG A 1 91 ? 5.375 -7.204 -14.541 1.00 94.06 91 ARG A C 1
ATOM 753 O O . ARG A 1 91 ? 6.110 -6.809 -13.641 1.00 94.06 91 ARG A O 1
ATOM 760 N N . ASN A 1 92 ? 4.424 -6.445 -15.089 1.00 96.00 92 ASN A N 1
ATOM 761 C CA . ASN A 1 92 ? 4.192 -5.052 -14.694 1.00 96.00 92 ASN A CA 1
ATOM 762 C C . ASN A 1 92 ? 3.679 -4.957 -13.249 1.00 96.00 92 ASN A C 1
ATOM 764 O O . ASN A 1 92 ? 4.147 -4.104 -12.504 1.00 96.00 92 ASN A O 1
ATOM 768 N N . CYS A 1 93 ? 2.797 -5.869 -12.823 1.00 94.88 93 CYS A N 1
ATOM 769 C CA . CYS A 1 93 ? 2.334 -5.947 -11.433 1.00 94.88 93 CYS A CA 1
ATOM 770 C C . CYS A 1 93 ? 3.490 -6.260 -10.471 1.00 94.88 93 CYS A C 1
ATOM 772 O O . CYS A 1 93 ? 3.705 -5.574 -9.476 1.00 94.88 93 CYS A O 1
ATOM 774 N N . ALA A 1 94 ? 4.314 -7.250 -10.812 1.00 93.44 94 ALA A N 1
ATOM 775 C CA . ALA A 1 94 ? 5.470 -7.584 -9.994 1.00 93.44 94 ALA A CA 1
ATOM 776 C C . ALA A 1 94 ? 6.508 -6.445 -9.953 1.00 93.44 94 ALA A C 1
ATOM 778 O O . ALA A 1 94 ? 7.199 -6.278 -8.953 1.00 93.44 94 ALA A O 1
ATOM 779 N N . SER A 1 95 ? 6.637 -5.667 -11.032 1.00 95.50 95 SER A N 1
ATOM 780 C CA . SER A 1 95 ? 7.522 -4.497 -11.097 1.00 95.50 95 SER A CA 1
ATOM 781 C C . SER A 1 95 ? 7.068 -3.384 -10.150 1.00 95.50 95 SER A C 1
ATOM 783 O O . SER A 1 95 ? 7.873 -2.928 -9.339 1.00 95.50 95 SER A O 1
ATOM 785 N N . ILE A 1 96 ? 5.781 -3.004 -10.178 1.00 96.75 96 ILE A N 1
ATOM 786 C CA . ILE A 1 96 ? 5.265 -1.945 -9.294 1.00 96.75 96 ILE A CA 1
ATOM 787 C C . ILE A 1 96 ? 5.390 -2.342 -7.818 1.00 96.75 96 ILE A C 1
ATOM 789 O O . ILE A 1 96 ? 5.847 -1.540 -7.008 1.00 96.75 96 ILE A O 1
ATOM 793 N N . ILE A 1 97 ? 5.071 -3.597 -7.475 1.00 94.94 97 ILE A N 1
ATOM 794 C CA . ILE A 1 97 ? 5.185 -4.105 -6.100 1.00 94.94 97 ILE A CA 1
ATOM 795 C C . ILE A 1 97 ? 6.637 -4.017 -5.621 1.00 94.94 97 ILE A C 1
ATOM 797 O O . ILE A 1 97 ? 6.885 -3.520 -4.526 1.00 94.94 97 ILE A O 1
ATOM 801 N N . ARG A 1 98 ? 7.610 -4.437 -6.443 1.00 93.00 98 ARG A N 1
ATOM 802 C CA . ARG A 1 98 ? 9.038 -4.334 -6.094 1.00 93.00 98 ARG A CA 1
ATOM 803 C C . ARG A 1 98 ? 9.496 -2.888 -5.923 1.00 93.00 98 ARG A C 1
ATOM 805 O O . ARG A 1 98 ? 10.259 -2.614 -5.006 1.00 93.00 98 ARG A O 1
ATOM 812 N N . GLY A 1 99 ? 9.022 -1.973 -6.769 1.00 94.62 99 GLY A N 1
ATOM 813 C CA . GLY A 1 99 ? 9.344 -0.549 -6.655 1.00 94.62 99 GLY A CA 1
ATOM 814 C C . GLY A 1 99 ? 8.798 0.091 -5.374 1.00 94.62 99 GLY A C 1
ATOM 815 O O . GLY A 1 99 ? 9.476 0.911 -4.758 1.00 94.62 99 GLY A O 1
ATOM 816 N N . LEU A 1 100 ? 7.592 -0.293 -4.945 1.00 95.75 100 LEU A N 1
ATOM 817 C CA . LEU A 1 100 ? 6.955 0.218 -3.724 1.00 95.75 100 LEU A CA 1
ATOM 818 C C . LEU A 1 100 ? 7.519 -0.425 -2.446 1.00 95.75 100 LEU A C 1
ATOM 820 O O . LEU A 1 100 ? 7.695 0.256 -1.436 1.00 95.75 100 LEU A O 1
ATOM 824 N N . LEU A 1 101 ? 7.855 -1.718 -2.491 1.00 93.62 101 LEU A N 1
ATOM 825 C CA . LEU A 1 101 ? 8.419 -2.479 -1.367 1.00 93.62 101 LEU A CA 1
ATOM 826 C C . LEU A 1 101 ? 9.950 -2.416 -1.312 1.00 93.62 101 LEU A C 1
ATOM 828 O O . LEU A 1 101 ? 10.617 -3.378 -0.925 1.00 93.62 101 LEU A O 1
ATOM 832 N N . GLN A 1 102 ? 10.519 -1.273 -1.691 1.00 90.94 102 GLN A N 1
ATOM 833 C CA . GLN A 1 102 ? 11.960 -1.077 -1.655 1.00 90.94 102 GLN A CA 1
ATOM 834 C C . GLN A 1 102 ? 12.426 -0.614 -0.276 1.00 90.94 102 GLN A C 1
ATOM 836 O O . GLN A 1 102 ? 11.942 0.390 0.260 1.00 90.94 102 GLN A O 1
ATOM 841 N N . TYR A 1 103 ? 13.365 -1.362 0.314 1.00 86.94 103 TYR A N 1
ATOM 842 C CA . TYR A 1 103 ? 13.878 -1.086 1.660 1.00 86.94 103 TYR A CA 1
ATOM 843 C C . TYR A 1 103 ? 14.545 0.293 1.734 1.00 86.94 103 TYR A C 1
ATOM 845 O O . TYR A 1 103 ? 14.231 1.089 2.618 1.00 86.94 103 TYR A O 1
ATOM 853 N N . ASN A 1 104 ? 15.404 0.611 0.759 1.00 87.88 104 ASN A N 1
ATOM 854 C CA . ASN A 1 104 ? 15.995 1.939 0.633 1.00 87.88 104 ASN A CA 1
ATOM 855 C C . ASN A 1 104 ? 14.942 2.958 0.159 1.00 87.88 104 ASN A C 1
ATOM 857 O O . ASN A 1 104 ? 14.403 2.833 -0.940 1.00 87.88 104 ASN A O 1
ATOM 861 N N . ILE A 1 105 ? 14.701 3.990 0.971 1.00 89.81 105 ILE A N 1
ATOM 862 C CA . ILE A 1 105 ? 13.726 5.056 0.704 1.00 89.81 105 ILE A CA 1
ATOM 863 C C . ILE A 1 105 ? 14.024 5.781 -0.612 1.00 89.81 105 ILE A C 1
ATOM 865 O O . ILE A 1 105 ? 13.095 6.061 -1.358 1.00 89.81 105 ILE A O 1
ATOM 869 N N . GLU A 1 106 ? 15.290 6.053 -0.931 1.00 88.88 106 GLU A N 1
ATOM 870 C CA . GLU A 1 106 ? 15.666 6.804 -2.143 1.00 88.88 106 GLU A CA 1
ATOM 871 C C . GLU A 1 106 ? 15.371 6.034 -3.435 1.00 88.88 106 GLU A C 1
ATOM 873 O O . GLU A 1 106 ? 15.203 6.621 -4.500 1.00 88.88 106 GLU A O 1
ATOM 878 N N . GLN A 1 107 ? 15.299 4.707 -3.334 1.00 91.12 107 GLN A N 1
ATOM 879 C CA . GLN A 1 107 ? 14.977 3.813 -4.443 1.00 91.12 107 GLN A CA 1
ATOM 880 C C . GLN A 1 107 ? 13.496 3.413 -4.447 1.00 91.12 107 GLN A C 1
ATOM 882 O O . GLN A 1 107 ? 13.052 2.722 -5.364 1.00 91.12 107 GLN A O 1
ATOM 887 N N . ARG A 1 108 ? 12.735 3.817 -3.423 1.00 94.06 108 ARG A N 1
ATOM 888 C CA . ARG A 1 108 ? 11.310 3.523 -3.312 1.00 94.06 108 ARG A CA 1
ATOM 889 C C . ARG A 1 108 ? 10.522 4.408 -4.262 1.00 94.06 108 ARG A C 1
ATOM 891 O O . ARG A 1 108 ? 10.647 5.633 -4.256 1.00 94.06 108 ARG A O 1
ATOM 898 N N . LEU A 1 109 ? 9.669 3.775 -5.054 1.00 95.56 109 LEU A N 1
ATOM 899 C CA . LEU A 1 109 ? 8.770 4.472 -5.958 1.00 95.56 109 LEU A CA 1
ATOM 900 C C . LEU A 1 109 ? 7.853 5.412 -5.160 1.00 95.56 109 LEU A C 1
ATOM 902 O O . LEU A 1 109 ? 7.334 5.028 -4.113 1.00 95.56 109 LEU A O 1
ATOM 906 N N . GLY A 1 110 ? 7.681 6.648 -5.629 1.00 94.12 110 GLY A N 1
ATOM 907 C CA . GLY A 1 110 ? 6.962 7.690 -4.886 1.00 94.12 110 GLY A CA 1
ATOM 908 C C . GLY A 1 110 ? 7.846 8.584 -4.009 1.00 94.12 110 GLY A C 1
ATOM 909 O O . GLY A 1 110 ? 7.426 9.685 -3.659 1.00 94.12 110 GLY A O 1
ATOM 910 N N . CYS A 1 111 ? 9.073 8.160 -3.683 1.00 93.56 111 CYS A N 1
ATOM 911 C CA . CYS A 1 111 ? 10.000 8.908 -2.821 1.00 93.56 111 CYS A CA 1
ATOM 912 C C . CYS A 1 111 ? 11.089 9.672 -3.591 1.00 93.56 111 CYS A C 1
ATOM 914 O O . CYS A 1 111 ? 11.862 10.412 -2.984 1.00 93.56 111 CYS A O 1
ATOM 916 N N . GLY A 1 112 ? 11.160 9.489 -4.911 1.00 90.12 112 GLY A N 1
ATOM 917 C CA . GLY A 1 112 ? 12.043 10.249 -5.790 1.00 90.12 112 GLY A CA 1
ATOM 918 C C . GLY A 1 112 ? 11.552 11.679 -6.035 1.00 90.12 112 GLY A C 1
ATOM 919 O O . GLY A 1 112 ? 10.506 12.105 -5.547 1.00 90.12 112 GLY A O 1
ATOM 920 N N . VAL A 1 113 ? 12.289 12.424 -6.862 1.00 90.94 113 VAL A N 1
ATOM 921 C CA . VAL A 1 113 ? 12.005 13.841 -7.175 1.00 90.94 113 VAL A CA 1
ATOM 922 C C . VAL A 1 113 ? 10.608 14.049 -7.771 1.00 90.94 113 VAL A C 1
ATOM 924 O O . VAL A 1 113 ? 9.977 15.075 -7.529 1.00 90.94 113 VAL A O 1
ATOM 927 N N . ARG A 1 114 ? 10.110 13.078 -8.545 1.00 93.12 114 ARG A N 1
ATOM 928 C CA . ARG A 1 114 ? 8.804 13.151 -9.217 1.00 93.12 114 ARG A CA 1
ATOM 929 C C . ARG A 1 114 ? 7.648 12.688 -8.323 1.00 93.12 114 ARG A C 1
ATOM 931 O O . ARG A 1 114 ? 6.486 12.826 -8.705 1.00 93.12 114 ARG A O 1
ATOM 938 N N . GLY A 1 115 ? 7.945 12.181 -7.125 1.00 92.31 115 GLY A N 1
ATOM 939 C CA . GLY A 1 115 ? 6.948 11.788 -6.140 1.00 92.31 115 GLY A CA 1
ATOM 940 C C . GLY A 1 115 ? 5.955 10.755 -6.681 1.00 92.31 115 GLY A C 1
ATOM 941 O O . GLY A 1 115 ? 6.323 9.819 -7.390 1.00 92.31 115 GLY A O 1
ATOM 942 N N . ALA A 1 116 ? 4.669 10.967 -6.391 1.00 94.44 116 ALA A N 1
ATOM 943 C CA . ALA A 1 116 ? 3.571 10.105 -6.833 1.00 94.44 116 ALA A CA 1
ATOM 944 C C . ALA A 1 116 ? 3.476 9.928 -8.360 1.00 94.44 116 ALA A C 1
ATOM 946 O O . ALA A 1 116 ? 2.892 8.945 -8.816 1.00 94.44 116 ALA A O 1
ATOM 947 N N . LEU A 1 117 ? 4.042 10.841 -9.159 1.00 95.50 117 LEU A N 1
ATOM 948 C CA . LEU A 1 117 ? 3.980 10.748 -10.618 1.00 95.50 117 LEU A CA 1
ATOM 949 C C . LEU A 1 117 ? 4.670 9.480 -11.139 1.00 95.50 117 LEU A C 1
ATOM 951 O O . LEU A 1 117 ? 4.154 8.852 -12.058 1.00 95.50 117 LEU A O 1
ATOM 955 N N . ASP A 1 118 ? 5.763 9.049 -10.502 1.00 94.81 118 ASP A N 1
ATOM 956 C CA . ASP A 1 118 ? 6.460 7.808 -10.872 1.00 94.81 118 ASP A CA 1
ATOM 957 C C . ASP A 1 118 ? 5.592 6.557 -10.653 1.00 94.81 118 ASP A C 1
ATOM 959 O O . ASP A 1 118 ? 5.774 5.544 -11.324 1.00 94.81 118 ASP A O 1
ATOM 963 N N . ILE A 1 119 ? 4.634 6.623 -9.722 1.00 96.88 119 ILE A N 1
ATOM 964 C CA . ILE A 1 119 ? 3.662 5.551 -9.477 1.00 96.88 119 ILE A CA 1
ATOM 965 C C . ILE A 1 119 ? 2.559 5.610 -10.532 1.00 96.88 119 ILE A C 1
ATOM 967 O O . ILE A 1 119 ? 2.247 4.593 -11.142 1.00 96.88 119 ILE A O 1
ATOM 971 N N . ILE A 1 120 ? 1.988 6.797 -10.754 1.00 96.38 120 ILE A N 1
ATOM 972 C CA . ILE A 1 120 ? 0.871 7.027 -11.684 1.00 96.38 120 ILE A CA 1
ATOM 973 C C . ILE A 1 120 ? 1.251 6.646 -13.121 1.00 96.38 120 ILE A C 1
ATOM 975 O O . ILE A 1 120 ? 0.439 6.060 -13.830 1.00 96.38 120 ILE A O 1
ATOM 979 N N . GLU A 1 121 ? 2.479 6.947 -13.543 1.00 96.38 121 GLU A N 1
ATOM 980 C CA . GLU A 1 121 ? 2.986 6.650 -14.889 1.00 96.38 121 GLU A CA 1
ATOM 981 C C . GLU A 1 121 ? 3.607 5.250 -15.030 1.00 96.38 121 GLU A C 1
ATOM 983 O O . GLU A 1 121 ? 4.094 4.893 -16.103 1.00 96.38 121 GLU A O 1
ATOM 988 N N . HIS A 1 122 ? 3.638 4.439 -13.970 1.00 97.94 122 HIS A N 1
ATOM 989 C CA . HIS A 1 122 ? 4.185 3.090 -14.072 1.00 97.94 122 HIS A CA 1
ATOM 990 C C . HIS A 1 122 ? 3.305 2.230 -14.991 1.00 97.94 122 HIS A C 1
ATOM 992 O O . HIS A 1 122 ? 2.087 2.199 -14.823 1.00 97.94 122 HIS A O 1
ATOM 998 N N . SER A 1 123 ? 3.908 1.396 -15.850 1.00 97.75 123 SER A N 1
ATOM 999 C CA . SER A 1 123 ? 3.203 0.583 -16.867 1.00 97.75 123 SER A CA 1
ATOM 1000 C C . SER A 1 123 ? 2.179 -0.438 -16.348 1.00 97.75 123 SER A C 1
ATOM 1002 O O . SER A 1 123 ? 1.572 -1.194 -17.105 1.00 97.75 123 SER A O 1
ATOM 1004 N N . TRP A 1 124 ? 2.010 -0.534 -15.031 1.00 97.69 124 TRP A N 1
ATOM 1005 C CA . TRP A 1 124 ? 0.928 -1.311 -14.429 1.00 97.69 124 TRP A CA 1
ATOM 1006 C C . TRP A 1 124 ? -0.397 -0.536 -14.445 1.00 97.69 124 TRP A C 1
ATOM 1008 O O . TRP A 1 124 ? -1.457 -1.149 -14.525 1.00 97.69 124 TRP A O 1
ATOM 1018 N N . PHE A 1 125 ? -0.332 0.798 -14.446 1.00 97.38 125 PHE A N 1
ATOM 1019 C CA . PHE A 1 125 ? -1.473 1.704 -14.469 1.00 97.38 125 PHE A CA 1
ATOM 1020 C C . PHE A 1 125 ? -1.794 2.261 -15.870 1.00 97.38 125 PHE A C 1
ATOM 1022 O O . PHE A 1 125 ? -2.714 3.063 -15.986 1.00 97.38 125 PHE A O 1
ATOM 1029 N N . ASP A 1 126 ? -1.126 1.809 -16.942 1.00 96.00 126 ASP A N 1
ATOM 1030 C CA . ASP A 1 126 ? -1.331 2.310 -18.322 1.00 96.00 126 ASP A CA 1
ATOM 1031 C C . ASP A 1 126 ? -2.794 2.256 -18.796 1.00 96.00 126 ASP A C 1
ATOM 1033 O O . ASP A 1 126 ? -3.235 3.070 -19.605 1.00 96.00 126 ASP A O 1
ATOM 1037 N N . GLN A 1 127 ? -3.567 1.287 -18.302 1.00 94.50 127 GLN A N 1
ATOM 1038 C CA . GLN A 1 127 ? -4.977 1.120 -18.667 1.00 94.50 127 GLN A CA 1
ATOM 1039 C C . GLN A 1 127 ? -5.919 2.030 -17.861 1.00 94.50 127 GLN A C 1
ATOM 1041 O O . GLN A 1 127 ? -7.114 2.088 -18.149 1.00 94.50 127 GLN A O 1
ATOM 1046 N N . ILE A 1 128 ? -5.407 2.738 -16.850 1.00 95.50 128 ILE A N 1
ATOM 1047 C CA . ILE A 1 128 ? -6.195 3.571 -15.947 1.00 95.50 128 ILE A CA 1
ATOM 1048 C C . ILE A 1 128 ? -6.082 5.034 -16.368 1.00 95.50 128 ILE A C 1
ATOM 1050 O O . ILE A 1 128 ? -5.082 5.716 -16.166 1.00 95.50 128 ILE A O 1
ATOM 1054 N N . ASN A 1 129 ? -7.185 5.573 -16.881 1.00 96.50 129 ASN A N 1
ATOM 1055 C CA . ASN A 1 129 ? -7.368 7.016 -16.962 1.00 96.50 129 ASN A CA 1
ATOM 1056 C C . ASN A 1 129 ? -7.675 7.590 -15.564 1.00 96.50 129 ASN A C 1
ATOM 1058 O O . ASN A 1 129 ? -8.818 7.535 -15.100 1.00 96.50 129 ASN A O 1
ATOM 1062 N N . PHE A 1 130 ? -6.663 8.154 -14.902 1.00 95.44 130 PHE A N 1
ATOM 1063 C CA . PHE A 1 130 ? -6.779 8.690 -13.538 1.00 95.44 130 PHE A CA 1
ATOM 1064 C C . PHE A 1 130 ? -7.763 9.860 -13.405 1.00 95.44 130 PHE A C 1
ATOM 1066 O O . PHE A 1 130 ? -8.403 10.004 -12.367 1.00 95.44 130 PHE A O 1
ATOM 1073 N N . TRP A 1 131 ? -7.960 10.660 -14.456 1.00 95.56 131 TRP A N 1
ATOM 1074 C CA . T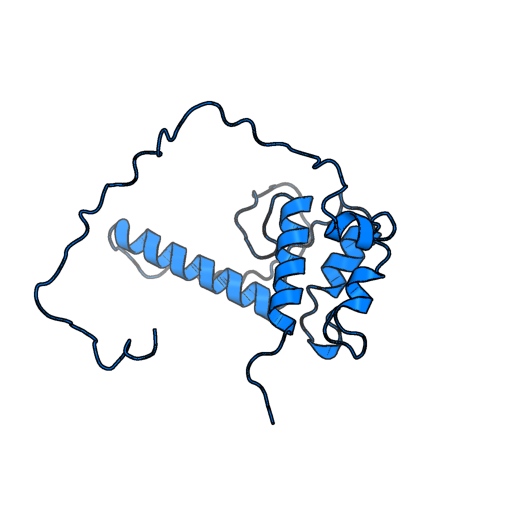RP A 1 131 ? -8.955 11.738 -14.448 1.00 95.56 131 TRP A CA 1
ATOM 1075 C C . TRP A 1 131 ? -10.389 11.193 -14.399 1.00 95.56 131 TRP A C 1
ATOM 1077 O O . TRP A 1 131 ? -11.229 11.668 -13.639 1.00 95.56 131 TRP A O 1
ATOM 1087 N N . THR A 1 132 ? -10.659 10.137 -15.165 1.00 96.88 132 THR A N 1
ATOM 1088 C CA . THR A 1 132 ? -11.953 9.436 -15.171 1.00 96.88 132 THR A CA 1
ATOM 1089 C C . THR A 1 132 ? -12.206 8.730 -13.838 1.00 96.88 132 THR A C 1
ATOM 1091 O O . THR A 1 132 ? -13.334 8.734 -13.341 1.00 96.88 132 THR A O 1
ATOM 1094 N N . LEU A 1 133 ? -11.149 8.175 -13.234 1.00 96.25 133 LEU A N 1
ATOM 1095 C CA . LEU A 1 133 ? -11.194 7.570 -11.902 1.00 96.25 133 LEU A CA 1
ATOM 1096 C C . LEU A 1 133 ? -11.537 8.602 -10.830 1.00 96.25 133 LEU A C 1
ATOM 1098 O O . LEU A 1 133 ? -12.459 8.378 -10.051 1.00 96.25 133 LEU A O 1
ATOM 1102 N N . TYR A 1 134 ? -10.862 9.751 -10.845 1.00 96.56 134 TYR A N 1
ATOM 1103 C CA . TYR A 1 134 ? -11.127 10.859 -9.929 1.00 96.56 134 TYR A CA 1
ATOM 1104 C C . TYR A 1 134 ? -12.580 11.353 -10.012 1.00 96.56 134 TYR A C 1
ATOM 1106 O O . TYR A 1 134 ? -13.205 11.641 -8.996 1.00 96.56 134 TYR A O 1
ATOM 1114 N N . GLN A 1 135 ? -13.154 11.380 -11.218 1.00 97.88 135 GLN A N 1
ATOM 1115 C CA . GLN A 1 135 ? -14.558 11.740 -11.445 1.00 97.88 135 GLN A CA 1
ATOM 1116 C C . GLN A 1 135 ? -15.564 10.636 -11.080 1.00 97.88 135 GLN A C 1
ATOM 1118 O O . GLN A 1 135 ? -16.759 10.831 -11.293 1.00 97.88 135 GLN A O 1
ATOM 1123 N N . GLN A 1 136 ? -15.106 9.487 -10.571 1.00 96.38 136 GLN A N 1
ATOM 1124 C CA . GLN A 1 136 ? -15.942 8.340 -10.196 1.00 96.38 136 GLN A CA 1
ATOM 1125 C C . GLN A 1 136 ? -16.796 7.804 -11.360 1.00 96.38 136 GLN A C 1
ATOM 1127 O O . GLN A 1 136 ? -17.936 7.384 -11.180 1.00 96.38 136 GLN A O 1
ATOM 1132 N N . LYS A 1 137 ? -16.244 7.824 -12.582 1.00 96.88 137 LYS A N 1
ATOM 1133 C CA . LYS A 1 137 ? -16.949 7.407 -13.809 1.00 96.88 137 LYS A CA 1
ATOM 1134 C C . LYS A 1 137 ? -16.705 5.956 -14.228 1.00 96.88 137 LYS A C 1
ATOM 1136 O O . LYS A 1 137 ? -17.361 5.481 -15.151 1.00 96.88 137 LYS A O 1
ATOM 1141 N N . TYR A 1 138 ? -15.772 5.254 -13.587 1.00 94.94 138 TYR A N 1
ATOM 1142 C CA . TYR A 1 138 ? -15.617 3.816 -13.806 1.00 94.94 138 TYR A CA 1
ATOM 1143 C C . TYR A 1 138 ? -16.763 3.047 -13.156 1.00 94.94 138 TYR A C 1
ATOM 1145 O O . TYR A 1 138 ? -17.195 3.362 -12.050 1.00 94.94 138 TYR A O 1
ATOM 1153 N N . ILE A 1 139 ? -17.200 1.982 -13.821 1.00 93.94 139 ILE A N 1
ATOM 1154 C CA . ILE A 1 139 ? -18.047 0.973 -13.192 1.00 93.94 139 ILE A CA 1
ATOM 1155 C C . ILE A 1 139 ? -17.151 0.149 -12.262 1.00 93.94 139 ILE A C 1
ATOM 1157 O O . ILE A 1 139 ? -16.146 -0.408 -12.706 1.00 93.94 139 ILE A O 1
ATOM 1161 N N . ALA A 1 140 ? -17.495 0.090 -10.974 1.00 94.25 140 ALA A N 1
ATOM 1162 C CA . ALA A 1 140 ? -16.752 -0.715 -10.011 1.00 94.25 140 ALA A CA 1
ATOM 1163 C C . ALA A 1 140 ? -16.862 -2.213 -10.365 1.00 94.25 140 ALA A C 1
ATOM 1165 O O . ALA A 1 140 ? -17.960 -2.678 -10.681 1.00 94.25 140 ALA A O 1
ATOM 1166 N N . PRO A 1 141 ? -15.767 -2.992 -10.277 1.00 94.00 141 PRO A N 1
ATOM 1167 C CA . PRO A 1 141 ? -15.784 -4.421 -10.606 1.00 94.00 141 PRO A CA 1
ATOM 1168 C C . PRO A 1 141 ? -16.662 -5.240 -9.651 1.00 94.00 141 PRO A C 1
ATOM 1170 O O . PRO A 1 141 ? -17.158 -6.303 -10.015 1.00 94.00 141 PRO A O 1
ATOM 1173 N N . PHE A 1 142 ? -16.874 -4.738 -8.434 1.00 93.75 142 PHE A N 1
ATOM 1174 C CA . PHE A 1 142 ? -17.754 -5.328 -7.440 1.00 93.75 142 PHE A CA 1
ATOM 1175 C C . PHE A 1 142 ? -18.644 -4.245 -6.831 1.00 93.75 142 PHE A C 1
ATOM 1177 O O . PHE A 1 142 ? -18.151 -3.235 -6.329 1.00 93.75 142 PHE A O 1
ATOM 1184 N N . ILE A 1 143 ? -19.957 -4.475 -6.859 1.00 91.81 143 ILE A N 1
ATOM 1185 C CA . ILE A 1 143 ? -20.955 -3.627 -6.204 1.00 91.81 143 ILE A CA 1
ATOM 1186 C C . ILE A 1 143 ? -21.560 -4.458 -5.064 1.00 91.81 143 ILE A C 1
ATOM 1188 O O . ILE A 1 143 ? -22.245 -5.448 -5.341 1.00 91.81 143 ILE A O 1
ATOM 1192 N N . PRO A 1 144 ? -21.305 -4.113 -3.789 1.00 89.94 144 PRO A N 1
ATOM 1193 C CA . PRO A 1 144 ? -21.784 -4.902 -2.662 1.00 89.94 144 PRO A CA 1
ATOM 1194 C C . PRO A 1 144 ? -23.314 -4.906 -2.600 1.00 89.94 144 PRO A C 1
ATOM 1196 O O . PRO A 1 144 ? -23.963 -3.860 -2.632 1.00 89.94 144 PRO A O 1
ATOM 1199 N N . ILE A 1 145 ? -23.902 -6.095 -2.462 1.00 87.06 145 ILE A N 1
ATOM 1200 C CA . ILE A 1 145 ? -25.350 -6.254 -2.302 1.00 87.06 145 ILE A CA 1
ATOM 1201 C C . ILE A 1 145 ? -25.694 -6.054 -0.827 1.00 87.06 145 ILE A C 1
ATOM 1203 O O . ILE 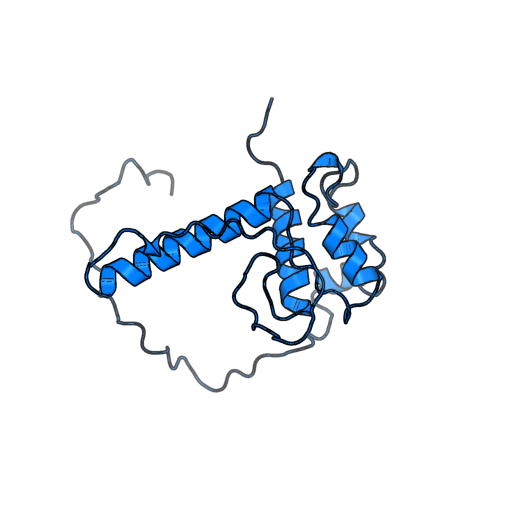A 1 145 ? -25.381 -6.895 0.017 1.00 87.06 145 ILE A O 1
ATOM 1207 N N . ARG A 1 146 ? -26.390 -4.963 -0.505 1.00 77.69 146 ARG A N 1
ATOM 1208 C CA . ARG A 1 146 ? -26.913 -4.741 0.845 1.00 77.69 146 ARG A CA 1
ATOM 1209 C C . ARG A 1 146 ? -28.165 -5.592 1.039 1.00 77.69 146 ARG A C 1
ATOM 1211 O O . ARG A 1 146 ? -29.235 -5.209 0.582 1.00 77.69 146 ARG A O 1
ATOM 1218 N N . LYS A 1 147 ? -28.032 -6.766 1.668 1.00 66.25 147 LYS A N 1
ATOM 1219 C CA . LYS A 1 147 ? -29.168 -7.690 1.792 1.00 66.25 147 LYS A CA 1
ATOM 1220 C C . LYS A 1 147 ? -30.252 -7.197 2.760 1.00 66.25 147 LYS A C 1
ATOM 1222 O O . LYS A 1 147 ? -31.390 -7.242 2.339 1.00 66.25 147 LYS A O 1
ATOM 1227 N N . TYR A 1 148 ? -29.963 -6.654 3.946 1.00 60.38 148 TYR A N 1
ATOM 1228 C CA . TYR A 1 148 ? -30.964 -6.028 4.838 1.00 60.38 148 TYR A CA 1
ATOM 1229 C C . TYR A 1 148 ? -30.289 -5.061 5.836 1.00 60.38 148 TYR A C 1
ATOM 1231 O O . TYR A 1 148 ? -29.066 -5.064 5.976 1.00 60.38 148 TYR A O 1
ATOM 1239 N N . ILE A 1 149 ? -31.090 -4.197 6.474 1.00 61.72 149 ILE A N 1
ATOM 1240 C CA . ILE A 1 149 ? -30.709 -3.251 7.541 1.00 61.72 149 ILE A CA 1
ATOM 1241 C C . ILE A 1 149 ? -29.962 -4.010 8.643 1.00 61.72 149 ILE A C 1
ATOM 1243 O O . ILE A 1 149 ? -30.512 -4.966 9.172 1.00 61.72 149 ILE A O 1
ATOM 1247 N N . ILE A 1 150 ? -28.729 -3.580 8.932 1.00 61.31 150 ILE A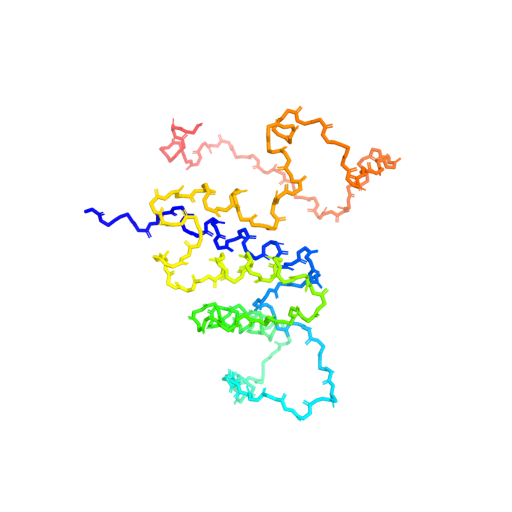 N 1
ATOM 1248 C CA . ILE A 1 150 ? -27.920 -3.850 10.134 1.00 61.31 150 ILE A CA 1
ATOM 1249 C C . ILE A 1 150 ? -28.425 -5.055 10.952 1.00 61.31 150 ILE A C 1
ATOM 1251 O O . ILE A 1 150 ? -29.061 -4.896 11.988 1.00 61.31 150 ILE A O 1
ATOM 1255 N N . THR A 1 151 ? -28.130 -6.277 10.511 1.00 58.62 151 THR A N 1
ATOM 1256 C CA . THR A 1 151 ? -27.894 -7.342 11.490 1.00 58.62 151 THR A CA 1
ATOM 1257 C C . THR A 1 151 ? -26.451 -7.159 11.903 1.00 58.62 151 THR A C 1
ATOM 1259 O O . THR A 1 151 ? -25.552 -7.749 11.297 1.00 58.62 151 THR A O 1
ATOM 1262 N N . ASP A 1 152 ? -26.237 -6.217 12.822 1.00 64.31 152 ASP A N 1
ATOM 1263 C CA . ASP A 1 152 ? -24.944 -6.040 13.462 1.00 64.31 152 ASP A CA 1
ATOM 1264 C C . ASP A 1 152 ? -24.548 -7.419 13.974 1.00 64.31 152 ASP A C 1
ATOM 1266 O O . ASP A 1 152 ? -25.321 -8.080 14.677 1.00 64.31 152 ASP A O 1
ATOM 1270 N N . GLN A 1 153 ? -23.407 -7.924 13.516 1.00 62.91 153 GLN A N 1
ATOM 1271 C CA . GLN A 1 153 ? -22.895 -9.150 14.095 1.00 62.91 153 GLN A CA 1
ATOM 1272 C C . GLN A 1 153 ? -22.671 -8.836 15.560 1.00 62.91 153 GLN A C 1
ATOM 1274 O O . GLN A 1 153 ? -21.963 -7.877 15.835 1.00 62.91 153 GLN A O 1
ATOM 1279 N N . HIS A 1 154 ? -23.324 -9.586 16.449 1.00 61.53 154 HIS A N 1
ATOM 1280 C CA . HIS A 1 154 ? -23.315 -9.403 17.896 1.00 61.53 154 HIS A CA 1
ATOM 1281 C C . HIS A 1 154 ? -21.892 -9.181 18.433 1.00 61.53 154 HIS A C 1
ATOM 1283 O O . HIS A 1 154 ? -21.217 -10.112 18.869 1.00 61.53 154 HIS A O 1
ATOM 1289 N N . GLN A 1 155 ? -21.419 -7.939 18.392 1.00 67.31 155 GLN A N 1
ATOM 1290 C CA . GLN A 1 155 ? -20.321 -7.491 19.216 1.00 67.31 155 GLN A CA 1
ATOM 1291 C C . GLN A 1 155 ? -20.900 -7.389 20.619 1.00 67.31 155 GLN A C 1
ATOM 1293 O O . GLN A 1 155 ? -22.050 -6.984 20.791 1.00 67.31 155 GLN A O 1
ATOM 1298 N N . ASN A 1 156 ? -20.134 -7.808 21.622 1.00 75.19 156 ASN A N 1
ATOM 1299 C CA . ASN A 1 156 ? -20.550 -7.651 23.008 1.00 75.19 156 ASN A CA 1
ATOM 1300 C C . ASN A 1 156 ? -20.822 -6.164 23.259 1.00 75.19 156 ASN A C 1
ATOM 1302 O O . ASN A 1 156 ? -19.887 -5.360 23.315 1.00 75.19 156 ASN A O 1
ATOM 1306 N N . GLU A 1 157 ? -22.100 -5.801 23.354 1.00 76.69 157 GLU A N 1
ATOM 1307 C CA . GLU A 1 157 ? -22.511 -4.415 23.514 1.00 76.69 157 GLU A CA 1
ATOM 1308 C C . GLU A 1 157 ? -21.915 -3.879 24.814 1.00 76.69 157 GLU A C 1
ATOM 1310 O O . GLU A 1 157 ? -22.185 -4.368 25.913 1.00 76.69 157 GLU A O 1
ATOM 1315 N N . THR A 1 158 ? -21.052 -2.878 24.683 1.00 80.50 158 THR A N 1
ATOM 1316 C CA . THR A 1 158 ? -20.485 -2.185 25.833 1.00 80.50 158 THR A CA 1
ATOM 1317 C C . THR A 1 158 ? -21.333 -0.957 26.101 1.00 80.50 158 THR A C 1
ATOM 1319 O O . THR A 1 158 ? -21.463 -0.081 25.248 1.00 80.50 158 THR A O 1
ATOM 1322 N N . ILE A 1 159 ? -21.900 -0.876 27.304 1.00 86.62 159 ILE A N 1
ATOM 1323 C CA . ILE A 1 159 ? -22.672 0.294 27.724 1.00 86.62 159 ILE A CA 1
ATOM 1324 C C . ILE A 1 159 ? -21.731 1.501 27.771 1.00 86.62 159 ILE A C 1
ATOM 1326 O O . ILE A 1 159 ? -20.748 1.500 28.519 1.00 86.62 159 ILE A O 1
ATOM 1330 N N . LEU A 1 160 ? -22.053 2.540 26.998 1.00 87.94 160 LEU A N 1
ATOM 1331 C CA . LEU A 1 160 ? -21.350 3.817 27.049 1.00 87.94 160 LEU A CA 1
ATOM 1332 C C . LEU A 1 160 ? -21.549 4.448 28.429 1.00 87.94 160 LEU A C 1
ATOM 1334 O O . LEU A 1 160 ? -22.662 4.805 28.821 1.00 87.94 160 LEU A O 1
ATOM 1338 N N . LYS A 1 161 ? -20.457 4.560 29.186 1.00 89.31 161 LYS A N 1
ATOM 1339 C CA . LYS A 1 161 ? -20.463 5.162 30.518 1.00 89.31 161 LYS A CA 1
ATOM 1340 C C . LYS A 1 161 ? -20.196 6.654 30.391 1.00 89.31 161 LYS A C 1
ATOM 1342 O O . LYS A 1 161 ? -19.123 7.057 29.955 1.00 89.31 161 LYS A O 1
ATOM 1347 N N . PHE A 1 162 ? -21.153 7.460 30.829 1.00 88.06 162 PHE A N 1
ATOM 1348 C CA . PHE A 1 162 ? -20.963 8.895 30.991 1.00 88.06 162 PHE A CA 1
ATOM 1349 C C . PHE A 1 162 ? -20.530 9.186 32.421 1.00 88.06 162 PHE A C 1
ATOM 1351 O O . PHE A 1 162 ? -21.059 8.611 33.373 1.00 88.06 162 PHE A O 1
ATOM 1358 N N . THR A 1 163 ? -19.563 10.082 3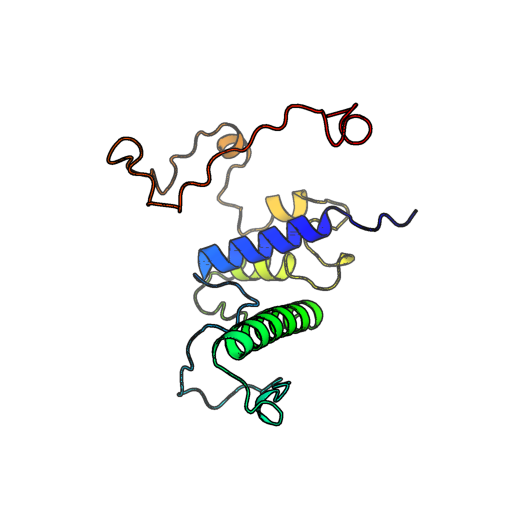2.573 1.00 88.31 163 THR A N 1
ATOM 1359 C CA . THR A 1 163 ? -19.138 10.567 33.884 1.00 88.31 163 THR A CA 1
ATOM 1360 C C . THR A 1 163 ? -19.662 11.982 34.098 1.00 88.31 163 THR A C 1
ATOM 1362 O O . THR A 1 163 ? -19.784 12.756 33.151 1.00 88.31 163 THR A O 1
ATOM 1365 N N . ALA A 1 164 ? -19.978 12.332 35.342 1.00 89.81 164 ALA A N 1
ATOM 1366 C CA . ALA A 1 164 ? -20.559 13.634 35.674 1.00 89.81 164 ALA A CA 1
ATOM 1367 C C . ALA A 1 164 ? -19.543 14.792 35.622 1.00 89.81 164 ALA A C 1
ATOM 1369 O O . ALA A 1 164 ? -19.936 15.954 35.613 1.00 89.81 164 ALA A O 1
ATOM 1370 N N . LYS A 1 165 ? -18.239 14.487 35.616 1.00 91.81 165 LYS A N 1
ATOM 1371 C CA . LYS A 1 165 ? -17.155 15.476 35.640 1.00 91.81 165 LYS A CA 1
ATOM 1372 C C . LYS A 1 165 ? -16.263 15.321 34.416 1.00 91.81 165 LYS A C 1
ATOM 1374 O O . LYS A 1 165 ? -15.803 14.213 34.151 1.00 91.81 165 LYS A O 1
ATOM 1379 N N . ASN A 1 166 ? -15.939 16.427 33.749 1.00 88.38 166 ASN A N 1
ATOM 1380 C CA . ASN A 1 166 ? -14.939 16.432 32.685 1.00 88.38 166 ASN A CA 1
ATOM 1381 C C . ASN A 1 166 ? -13.588 15.918 33.221 1.00 88.38 166 ASN A C 1
ATOM 1383 O O . ASN A 1 166 ? -13.062 16.444 34.203 1.00 88.38 166 ASN A O 1
ATOM 1387 N N . GLN A 1 167 ? -13.077 14.836 32.633 1.00 90.06 167 GLN A N 1
ATOM 1388 C CA . GLN A 1 167 ? -11.864 14.164 33.110 1.00 90.06 167 GLN A CA 1
ATOM 1389 C C . GLN A 1 167 ? -10.590 14.766 32.517 1.00 90.06 167 GLN A C 1
ATOM 1391 O O . GLN A 1 167 ? -9.545 14.661 33.148 1.00 90.06 167 GLN A O 1
ATOM 1396 N N . TYR A 1 168 ? -10.688 15.384 31.337 1.00 92.31 168 TYR A N 1
ATOM 1397 C CA . TYR A 1 168 ? -9.537 15.731 30.501 1.00 92.31 168 TYR A CA 1
ATOM 1398 C C . TYR A 1 168 ? -9.753 17.066 29.769 1.00 92.31 168 TYR A C 1
ATOM 1400 O O . TYR A 1 168 ? -9.507 17.205 28.575 1.00 92.31 168 TYR A O 1
ATOM 1408 N N . GLU A 1 169 ? -10.311 18.047 30.478 1.00 92.44 169 GLU A N 1
ATOM 1409 C CA . GLU A 1 169 ? -10.675 19.349 29.907 1.00 92.44 169 GLU A CA 1
ATOM 1410 C C . GLU A 1 169 ? -9.479 20.073 29.284 1.00 92.44 169 GLU A C 1
ATOM 1412 O O . GLU A 1 169 ? -9.610 20.674 28.224 1.00 92.44 169 GLU A O 1
ATOM 1417 N N . ASN A 1 170 ? -8.306 19.975 29.911 1.00 93.94 170 ASN A N 1
ATOM 1418 C CA . ASN A 1 170 ? -7.102 20.643 29.429 1.00 93.94 170 ASN A CA 1
ATOM 1419 C C . ASN A 1 170 ? -6.514 19.933 28.203 1.00 93.94 170 ASN A C 1
ATOM 1421 O O . ASN A 1 170 ? -5.985 20.587 27.310 1.00 93.94 170 ASN A O 1
ATOM 1425 N N . GLU A 1 171 ? -6.599 18.604 28.160 1.00 95.06 171 GLU A N 1
ATOM 1426 C CA . GLU A 1 171 ? -6.039 17.766 27.101 1.00 95.06 171 GLU A CA 1
ATOM 1427 C C . GLU A 1 171 ? -6.857 17.828 25.806 1.00 95.06 171 GLU A C 1
ATOM 1429 O O . GLU A 1 171 ? -6.293 17.674 24.726 1.00 95.06 171 GLU A O 1
ATOM 1434 N N . PHE A 1 172 ? -8.167 18.075 25.905 1.00 94.00 172 PHE A N 1
ATOM 1435 C CA . PHE A 1 172 ? -9.082 18.131 24.759 1.00 94.00 172 PHE A CA 1
ATOM 1436 C C . PHE A 1 172 ? -9.684 19.523 24.520 1.00 94.00 172 PHE A C 1
ATOM 1438 O O . PHE A 1 172 ? -10.699 19.640 23.846 1.00 94.00 172 PHE A O 1
ATOM 1445 N N . ASN A 1 173 ? -9.074 20.590 25.040 1.00 92.50 173 ASN A N 1
ATOM 1446 C CA . ASN A 1 173 ? -9.584 21.957 24.858 1.00 92.50 173 ASN A CA 1
ATOM 1447 C C . ASN A 1 173 ? -9.554 22.432 23.386 1.00 92.50 173 ASN A C 1
ATOM 1449 O O . ASN A 1 173 ? -10.283 23.342 23.006 1.00 92.50 173 ASN A O 1
ATOM 1453 N N . GLU A 1 174 ? -8.695 21.825 22.562 1.00 92.94 174 GLU A N 1
ATOM 1454 C CA . GLU A 1 174 ? -8.549 22.126 21.128 1.00 92.94 174 GLU A CA 1
ATOM 1455 C C . GLU A 1 174 ? -9.188 21.067 20.212 1.00 92.94 174 GLU A C 1
ATOM 1457 O O . GLU A 1 174 ? -9.023 21.141 18.993 1.00 92.94 174 GLU A O 1
ATOM 1462 N N . PHE A 1 175 ? -9.866 20.066 20.785 1.00 85.69 175 PHE A N 1
ATOM 1463 C CA . PHE A 1 175 ? -10.568 19.026 20.029 1.00 85.69 175 PHE A CA 1
ATOM 1464 C C . PHE A 1 175 ? -11.935 19.530 19.550 1.00 85.69 175 PHE A C 1
ATOM 1466 O O . PHE A 1 175 ? -12.272 19.280 18.370 1.00 85.69 175 PHE A O 1
#

Radius of gyration: 22.67 Å; chains: 1; bounding box: 48×53×54 Å

Foldseek 3Di:
DDPVDDCLVVLLVVLQVLCCVVPVDGQLAPPDDDPVPDPDDDDPDPPVCPVVDDPDDDVVVVVVVVVVRVVSSVVCLQVLVGNCPVVPPDPLSSVSSCLSSDNDQCSRQLSDPCHCVSNCPRPVNPVPPVVCVVVVNDDDPDDDDPPDPDPPPDDPDDDDDDDPDDPQCPPVVVD

Sequence (175 aa):
MHHPYTVSPDYWTLGIIIHEMVTGDAPYDRSYRLDTNTNETESFDYEYDYRSKSTIENDTSDFIRLSSKHYNMYLRIINGCASMNLKHVTRNCASIIRGLLQYNIEQRLGCGVRGALDIIEHSWFDQINFWTLYQQKYIAPFIPIRKYIITDQHQNETILKFTAKNQYENEFNEF

pLDDT: mean 77.6, std 19.82, range [34.75, 97.94]